Protein AF-A0A2K1JUW8-F1 (afdb_monomer_lite)

pLDDT: mean 78.25, std 14.69, range [39.12, 96.31]

Radius of gyration: 23.13 Å; chains: 1; bounding box: 46×41×60 Å

InterPro domains:
  IPR007081 RNA polymerase Rpb1, domain 5 [PF04998] (87-130)
  IPR045867 DNA-directed RNA polymerase, subunit beta-prime [PTHR19376] (74-129)

Foldseek 3Di:
DPPVVVVVVVVVVLVVCCVPPNDPVSVVVVVVVVVVVVVVCVVPPDDDACVVVQPPDDQFAFPDPPDDTRPPDCLSRQHWPDDVVRPGDPSNVVSVVVVVVVVVVCCVVVVVVVVVVVVVVCVVCVPDDD

Sequence (130 aa):
MTKLLTFCTIKNIIKSIFISKGRQDTLMFLGSLQRIVDCWLLGEGLSIGYDDCINKILPGDRALAWCSPYDSSLQGQGFINSSYFQGLNPIEYFFYCQGDREGLVNIGVNTSDAGYIQRCISKSMQDVTI

Organism: Physcomitrium patens (NCBI:txid3218)

Structure (mmCIF, N/CA/C/O backbone):
data_AF-A0A2K1JUW8-F1
#
_entry.id   AF-A0A2K1JUW8-F1
#
loop_
_atom_site.group_PDB
_atom_site.id
_atom_site.type_symbol
_atom_site.label_atom_id
_atom_site.label_alt_id
_atom_site.label_comp_id
_atom_site.label_asym_id
_atom_site.label_entity_id
_atom_site.label_seq_id
_atom_site.pdbx_PDB_ins_code
_atom_site.Cartn_x
_atom_site.Cartn_y
_atom_site.Cartn_z
_atom_site.occupancy
_atom_site.B_iso_or_equiv
_atom_site.auth_seq_id
_atom_site.auth_comp_id
_atom_site.auth_asym_id
_atom_site.auth_atom_id
_atom_site.pdbx_PDB_model_num
ATOM 1 N N . MET A 1 1 ? 13.820 -7.408 8.111 1.00 39.12 1 MET A N 1
ATOM 2 C CA . MET A 1 1 ? 13.463 -7.542 9.547 1.00 39.12 1 MET A CA 1
ATOM 3 C C . MET A 1 1 ? 13.389 -6.218 10.318 1.00 39.12 1 MET A C 1
ATOM 5 O O . MET A 1 1 ? 12.709 -6.174 11.332 1.00 39.12 1 MET A O 1
ATOM 9 N N . THR A 1 2 ? 14.019 -5.129 9.868 1.00 43.53 2 THR A N 1
ATOM 10 C CA . THR A 1 2 ? 14.095 -3.858 10.620 1.00 43.53 2 THR A CA 1
ATOM 11 C C . THR A 1 2 ? 12.814 -3.009 10.585 1.00 43.53 2 THR A C 1
ATOM 13 O O . THR A 1 2 ? 12.451 -2.439 11.606 1.00 43.53 2 THR A O 1
ATOM 16 N N . LYS A 1 3 ? 12.069 -2.980 9.467 1.00 43.34 3 LYS A N 1
ATOM 17 C CA . LYS A 1 3 ? 10.872 -2.119 9.295 1.00 43.34 3 LYS A CA 1
ATOM 18 C C . LYS A 1 3 ? 9.670 -2.463 10.204 1.00 43.34 3 LYS A C 1
ATOM 20 O O . LYS A 1 3 ? 8.930 -1.575 10.609 1.00 43.34 3 LYS A O 1
ATOM 25 N N . LEU A 1 4 ? 9.460 -3.738 10.546 1.00 41.31 4 LEU A N 1
ATOM 26 C CA . LEU A 1 4 ? 8.351 -4.170 11.422 1.00 41.31 4 LEU A CA 1
ATOM 27 C C . LEU A 1 4 ? 8.647 -3.904 12.907 1.00 41.31 4 LEU A C 1
ATOM 29 O O . LEU A 1 4 ? 7.768 -3.479 13.657 1.00 41.31 4 LEU A O 1
ATOM 33 N N . LEU A 1 5 ? 9.905 -4.097 13.313 1.00 46.34 5 LEU A N 1
ATOM 34 C CA . LEU A 1 5 ? 10.388 -3.789 14.660 1.00 46.34 5 LEU A CA 1
ATOM 35 C C . LEU A 1 5 ? 10.354 -2.282 14.941 1.00 46.34 5 LEU A C 1
ATOM 37 O O . LEU A 1 5 ? 9.926 -1.881 16.024 1.00 46.34 5 LEU A O 1
ATOM 41 N N . THR A 1 6 ? 10.712 -1.434 13.970 1.00 60.81 6 THR A N 1
ATOM 42 C CA . THR A 1 6 ? 10.613 0.026 14.128 1.00 60.81 6 THR A CA 1
ATOM 43 C C . THR A 1 6 ? 9.165 0.490 14.262 1.00 60.81 6 THR A C 1
ATOM 45 O O . THR A 1 6 ? 8.873 1.288 15.150 1.00 60.81 6 THR A O 1
ATOM 48 N N . PHE A 1 7 ? 8.231 -0.050 13.473 1.00 61.72 7 PHE A N 1
ATOM 49 C CA . PHE A 1 7 ? 6.829 0.377 13.525 1.00 61.72 7 PHE A CA 1
ATOM 50 C C . PHE A 1 7 ? 6.138 0.020 14.854 1.00 61.72 7 PHE A C 1
ATOM 52 O O . PHE A 1 7 ? 5.481 0.870 15.460 1.00 61.72 7 PHE A O 1
ATOM 59 N N . CYS A 1 8 ? 6.336 -1.202 15.367 1.00 68.75 8 CYS A N 1
ATOM 60 C CA . CYS A 1 8 ? 5.834 -1.586 16.695 1.00 68.75 8 CYS A CA 1
ATOM 61 C C . CYS A 1 8 ? 6.450 -0.735 17.815 1.00 68.75 8 CYS A C 1
ATOM 63 O O . CYS A 1 8 ? 5.752 -0.337 18.748 1.00 68.75 8 CYS A O 1
ATOM 65 N N . THR A 1 9 ? 7.738 -0.407 17.701 1.00 75.62 9 THR A N 1
ATOM 66 C CA . THR A 1 9 ? 8.441 0.419 18.691 1.00 75.62 9 THR A CA 1
ATOM 67 C C . THR A 1 9 ? 7.915 1.855 18.699 1.00 75.62 9 THR A C 1
ATOM 69 O O . THR A 1 9 ? 7.587 2.378 19.762 1.00 75.62 9 THR A O 1
ATOM 72 N N . ILE A 1 10 ? 7.728 2.470 17.527 1.00 77.44 10 ILE A N 1
ATOM 73 C CA . ILE A 1 10 ? 7.158 3.821 17.394 1.00 77.44 10 ILE A CA 1
ATOM 74 C C . ILE A 1 10 ? 5.728 3.862 17.948 1.00 77.44 10 ILE A C 1
ATOM 76 O O . ILE A 1 10 ? 5.385 4.763 18.713 1.00 77.44 10 ILE A O 1
ATOM 80 N N . LYS A 1 11 ? 4.907 2.849 17.642 1.00 81.19 11 LYS A N 1
ATOM 81 C CA . LYS A 1 11 ? 3.543 2.733 18.179 1.00 81.19 11 LYS A CA 1
ATOM 82 C C . LYS A 1 11 ? 3.528 2.668 19.711 1.00 81.19 11 LYS A C 1
ATOM 84 O O . LYS A 1 11 ? 2.696 3.321 20.341 1.00 81.19 11 LYS A O 1
ATOM 89 N N . ASN A 1 12 ? 4.455 1.923 20.313 1.00 84.44 12 ASN A N 1
ATOM 90 C CA . ASN A 1 12 ? 4.582 1.833 21.769 1.00 84.44 12 ASN A CA 1
ATOM 91 C C . ASN A 1 12 ? 5.035 3.159 22.398 1.00 84.44 12 ASN A C 1
ATOM 93 O O . ASN A 1 12 ? 4.504 3.549 23.438 1.00 84.44 12 ASN A O 1
ATOM 97 N N . ILE A 1 13 ? 5.952 3.881 21.750 1.00 85.31 13 ILE A N 1
ATOM 98 C CA . ILE A 1 13 ? 6.412 5.204 22.198 1.00 85.31 13 ILE A CA 1
ATOM 99 C C . ILE A 1 13 ? 5.257 6.210 22.180 1.00 85.31 13 ILE A C 1
ATOM 101 O O . ILE A 1 13 ? 4.996 6.860 23.191 1.00 85.31 13 ILE A O 1
ATOM 105 N N . ILE A 1 14 ? 4.515 6.290 21.072 1.00 85.44 14 ILE A N 1
ATOM 106 C CA . ILE A 1 14 ? 3.358 7.190 20.949 1.00 85.44 14 ILE A CA 1
ATOM 107 C C . ILE A 1 14 ? 2.310 6.858 22.016 1.00 85.44 14 ILE A C 1
ATOM 109 O O . ILE A 1 14 ? 1.794 7.760 22.673 1.00 85.44 14 ILE A O 1
ATOM 113 N N . LYS A 1 15 ? 2.033 5.567 22.242 1.00 85.12 15 LYS A N 1
ATOM 114 C CA . LYS A 1 15 ? 1.090 5.121 23.276 1.00 85.12 15 LYS A CA 1
ATOM 115 C C . LYS A 1 15 ? 1.539 5.536 24.682 1.00 85.12 15 LYS A C 1
ATOM 117 O O . LYS A 1 15 ? 0.716 6.001 25.464 1.00 85.12 15 LYS A O 1
ATOM 122 N N . SER A 1 16 ? 2.828 5.402 24.992 1.00 88.12 16 SER A N 1
ATOM 123 C CA . SER A 1 16 ? 3.397 5.810 26.283 1.00 88.12 16 SER A CA 1
ATOM 124 C C . SER A 1 16 ? 3.288 7.323 26.513 1.00 88.12 16 SER A C 1
ATOM 126 O O . SER A 1 16 ? 2.858 7.770 27.579 1.00 88.12 16 SER A O 1
ATOM 128 N N . ILE A 1 17 ? 3.594 8.127 25.490 1.00 85.75 17 ILE A N 1
ATOM 129 C CA . ILE A 1 17 ? 3.490 9.593 25.555 1.00 85.75 17 ILE A CA 1
ATOM 130 C C . ILE A 1 17 ? 2.026 10.024 25.709 1.00 85.75 17 ILE A C 1
ATOM 132 O O . ILE A 1 17 ? 1.722 10.879 26.539 1.00 85.75 17 ILE A O 1
ATOM 136 N N . PHE A 1 18 ? 1.108 9.381 24.986 1.00 89.56 18 PHE A N 1
ATOM 137 C CA . PHE A 1 18 ? -0.319 9.682 25.075 1.00 89.56 18 PHE A CA 1
ATOM 138 C C . PHE A 1 18 ? -0.898 9.390 26.463 1.00 89.56 18 PHE A C 1
ATOM 140 O O . PHE A 1 18 ? -1.670 10.195 26.981 1.00 89.56 18 PHE A O 1
ATOM 147 N N . ILE A 1 19 ? -0.499 8.275 27.085 1.00 91.00 19 ILE A N 1
ATOM 148 C CA . ILE A 1 19 ? -0.952 7.897 28.434 1.00 91.00 19 ILE A CA 1
ATOM 149 C C . ILE A 1 19 ? -0.352 8.817 29.509 1.00 91.00 19 ILE A C 1
ATOM 151 O O . ILE A 1 19 ? -1.032 9.138 30.477 1.00 91.00 19 ILE A O 1
ATOM 155 N N . SER A 1 20 ? 0.905 9.244 29.355 1.00 91.69 20 SER A N 1
ATOM 156 C CA . SER A 1 20 ? 1.620 10.018 30.383 1.00 91.69 20 SER A CA 1
ATOM 157 C C . SER A 1 20 ? 1.402 11.532 30.314 1.00 91.69 20 SER A C 1
ATOM 159 O O . SER A 1 20 ? 1.333 12.176 31.358 1.00 91.69 20 SER A O 1
ATOM 161 N N . LYS A 1 21 ? 1.313 12.112 29.111 1.00 87.94 21 LYS A N 1
ATOM 162 C CA . LYS A 1 21 ? 1.263 13.572 28.890 1.00 87.94 21 LYS A CA 1
ATOM 163 C C . LYS A 1 21 ? -0.020 14.064 28.220 1.00 87.94 21 LYS A C 1
ATOM 165 O O . LYS A 1 21 ? -0.280 15.262 28.165 1.00 87.94 21 LYS A O 1
ATOM 170 N N . GLY A 1 22 ? -0.847 13.152 27.717 1.00 88.94 22 GLY A N 1
ATOM 171 C CA . GLY A 1 22 ? -2.104 13.488 27.064 1.00 88.94 22 GLY A CA 1
ATOM 172 C C . GLY A 1 22 ? -1.961 13.906 25.597 1.00 88.94 22 GLY A C 1
ATOM 173 O O . GLY A 1 22 ? -0.916 13.785 24.948 1.00 88.94 22 GLY A O 1
ATOM 174 N N . ARG A 1 23 ? -3.086 14.355 25.031 1.00 86.19 23 ARG A N 1
ATOM 175 C CA . ARG A 1 23 ? -3.270 14.494 23.579 1.00 86.19 23 ARG A CA 1
ATOM 176 C C . ARG A 1 23 ? -2.437 15.615 22.954 1.00 86.19 23 ARG A C 1
ATOM 178 O O . ARG A 1 23 ? -1.874 15.403 21.883 1.00 86.19 23 ARG A O 1
ATOM 185 N N . GLN A 1 24 ? -2.376 16.794 23.578 1.00 88.50 24 GLN A N 1
ATOM 186 C CA . GLN A 1 24 ? -1.692 17.961 23.000 1.00 88.50 24 GLN A CA 1
ATOM 187 C C . GLN A 1 24 ? -0.188 17.727 22.824 1.00 88.50 24 GLN A C 1
ATOM 189 O O . GLN A 1 24 ? 0.341 17.961 21.738 1.00 88.50 24 GLN A O 1
ATOM 194 N N . ASP A 1 25 ? 0.476 17.186 23.840 1.00 86.00 25 ASP A N 1
ATOM 195 C CA . ASP A 1 25 ? 1.917 16.927 23.790 1.00 86.00 25 ASP A CA 1
ATOM 196 C C . ASP A 1 25 ? 2.265 15.832 22.779 1.00 86.00 25 ASP A C 1
ATOM 198 O O . ASP A 1 25 ? 3.265 15.926 22.067 1.00 86.00 25 ASP A O 1
ATOM 202 N N . THR A 1 26 ? 1.396 14.825 22.644 1.00 86.81 26 THR A N 1
ATOM 203 C CA . THR A 1 26 ? 1.547 13.775 21.626 1.00 86.81 26 THR A CA 1
ATOM 204 C C . THR A 1 26 ? 1.453 14.351 20.210 1.00 86.81 26 THR A C 1
ATOM 206 O O . THR A 1 26 ? 2.224 13.963 19.335 1.00 86.81 26 THR A O 1
ATOM 209 N N . LEU A 1 27 ? 0.547 15.308 19.974 1.00 87.38 27 LEU A N 1
ATOM 210 C CA . LEU A 1 27 ? 0.417 15.982 18.677 1.00 87.38 27 LEU A CA 1
ATOM 211 C C . LEU A 1 27 ? 1.641 16.843 18.351 1.00 87.38 27 LEU A C 1
ATOM 213 O O . LEU A 1 27 ? 2.137 16.787 17.226 1.00 87.38 27 LEU A O 1
ATOM 217 N N . MET A 1 28 ? 2.160 17.594 19.326 1.00 89.25 28 MET A N 1
ATOM 218 C CA . MET A 1 28 ? 3.383 18.383 19.131 1.00 89.25 28 MET A CA 1
ATOM 219 C C . MET A 1 28 ? 4.601 17.495 18.848 1.00 89.25 28 MET A C 1
ATOM 221 O O . MET A 1 28 ? 5.430 17.827 17.996 1.00 89.25 28 MET A O 1
ATOM 225 N N . PHE A 1 29 ? 4.687 16.344 19.516 1.00 88.94 29 PHE A N 1
ATOM 226 C CA . PHE A 1 29 ? 5.725 15.345 19.280 1.00 88.94 29 PHE A CA 1
ATOM 227 C C . PHE A 1 29 ? 5.655 14.756 17.864 1.00 88.94 29 PHE A C 1
ATOM 229 O O . PHE A 1 29 ? 6.668 14.728 17.166 1.00 88.94 29 PHE A O 1
ATOM 236 N N . LEU A 1 30 ? 4.465 14.350 17.409 1.00 88.94 30 LEU A N 1
ATOM 237 C CA . LEU A 1 30 ? 4.264 13.822 16.055 1.00 88.94 30 LEU A CA 1
ATOM 238 C C . LEU A 1 30 ? 4.583 14.864 14.979 1.00 88.94 30 LEU A C 1
ATOM 240 O O . LEU A 1 30 ? 5.293 14.551 14.026 1.00 88.94 30 LEU A O 1
ATOM 244 N N . GLY A 1 31 ? 4.128 16.108 15.157 1.00 88.38 31 GLY A N 1
ATOM 245 C CA . GLY A 1 31 ? 4.425 17.192 14.219 1.00 88.38 31 GLY A CA 1
ATOM 246 C C . GLY A 1 31 ? 5.921 17.511 14.139 1.00 88.38 31 GLY A C 1
ATOM 247 O O . GLY A 1 31 ? 6.449 17.739 13.053 1.00 88.38 31 GLY A O 1
ATOM 248 N N . SER A 1 32 ? 6.627 17.475 15.272 1.00 90.25 32 SER A N 1
ATOM 249 C CA . SER A 1 32 ? 8.081 17.686 15.308 1.00 90.25 32 SER A CA 1
ATOM 250 C C . SER A 1 32 ? 8.840 16.543 14.634 1.00 90.25 32 SER A C 1
ATOM 252 O O . SER A 1 32 ? 9.749 16.793 13.846 1.00 90.25 32 SER A O 1
ATOM 254 N N . LEU A 1 33 ? 8.443 15.293 14.895 1.00 87.12 33 LEU A N 1
ATOM 255 C CA . LEU A 1 33 ? 9.031 14.117 14.251 1.00 87.12 33 LEU A CA 1
ATOM 256 C C . LEU A 1 33 ? 8.838 14.133 12.739 1.00 87.12 33 LEU A C 1
ATOM 258 O O . LEU A 1 33 ? 9.795 13.888 12.011 1.00 87.12 33 LEU A O 1
ATOM 262 N N . GLN A 1 34 ? 7.628 14.442 12.274 1.00 86.75 34 GLN A N 1
ATOM 263 C CA . GLN A 1 34 ? 7.326 14.475 10.849 1.00 86.75 34 GLN A CA 1
ATOM 264 C C . GLN A 1 34 ? 8.205 15.499 10.128 1.00 86.75 34 GLN A C 1
ATOM 266 O O . GLN A 1 34 ? 8.865 15.155 9.157 1.00 86.75 34 GLN A O 1
ATOM 271 N N . ARG A 1 35 ? 8.358 16.704 10.691 1.00 87.25 35 ARG A N 1
ATOM 272 C CA . ARG A 1 35 ? 9.250 17.730 10.125 1.00 87.25 35 ARG A CA 1
ATOM 273 C C . ARG A 1 35 ? 10.712 17.285 10.049 1.00 87.25 35 ARG A C 1
ATOM 275 O O . ARG A 1 35 ? 11.387 17.611 9.083 1.00 87.25 35 ARG A O 1
ATOM 282 N N . ILE A 1 36 ? 11.210 16.563 11.053 1.00 88.12 36 ILE A N 1
ATOM 283 C CA . ILE A 1 36 ? 12.595 16.065 11.059 1.00 88.12 36 ILE A CA 1
ATOM 284 C C . ILE A 1 36 ? 12.784 14.991 9.986 1.00 88.12 36 ILE A C 1
ATOM 286 O O . ILE A 1 36 ? 13.763 15.035 9.243 1.00 88.12 36 ILE A O 1
ATOM 290 N N . VAL A 1 37 ? 11.847 14.045 9.897 1.00 83.25 37 VAL A N 1
ATOM 291 C CA . VAL A 1 37 ? 11.897 12.965 8.907 1.00 83.25 37 VAL A CA 1
ATOM 292 C C . VAL A 1 37 ? 11.773 13.525 7.496 1.00 83.25 37 VAL A C 1
ATOM 294 O O . VAL A 1 37 ? 12.570 13.150 6.646 1.00 83.25 37 VAL A O 1
ATOM 297 N N . ASP A 1 38 ? 10.853 14.459 7.258 1.00 81.62 38 ASP A N 1
ATOM 298 C CA . ASP A 1 38 ? 10.655 15.082 5.946 1.00 81.62 38 ASP A CA 1
ATOM 299 C C . ASP A 1 38 ? 11.916 15.838 5.497 1.00 81.62 38 ASP A C 1
ATOM 301 O O . ASP A 1 38 ? 12.363 15.684 4.360 1.00 81.62 38 ASP A O 1
ATOM 305 N N . CYS A 1 39 ? 12.552 16.592 6.403 1.00 81.44 39 CYS A N 1
ATOM 306 C CA . CYS A 1 39 ? 13.827 17.261 6.125 1.00 81.44 39 CYS A CA 1
ATOM 307 C C . CYS A 1 39 ? 14.960 16.276 5.808 1.00 81.44 39 CYS A C 1
ATOM 309 O O . CYS A 1 39 ? 15.793 16.556 4.950 1.00 81.44 39 CYS A O 1
ATOM 311 N N . TRP A 1 40 ? 15.012 15.137 6.496 1.00 82.25 40 TRP A N 1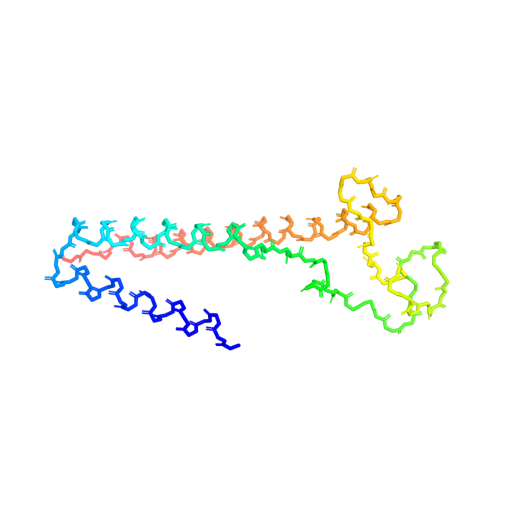
ATOM 312 C CA . TRP A 1 40 ? 16.032 14.118 6.254 1.00 82.25 40 TRP A CA 1
ATOM 313 C C . TRP A 1 40 ? 15.798 13.376 4.931 1.00 82.25 40 TRP A C 1
ATOM 315 O O . TRP A 1 40 ? 16.727 13.170 4.152 1.00 82.25 40 TRP A O 1
ATOM 325 N N . LEU A 1 41 ? 14.543 13.044 4.632 1.00 73.75 41 LEU A N 1
ATOM 326 C CA . LEU A 1 41 ? 14.155 12.310 3.430 1.00 73.75 41 LEU A CA 1
ATOM 327 C C . LEU A 1 41 ? 14.345 13.150 2.156 1.00 73.75 41 LEU A C 1
ATOM 329 O O . LEU A 1 41 ? 14.670 12.598 1.107 1.00 73.75 41 LEU A O 1
ATOM 333 N N . LEU A 1 42 ? 14.238 14.480 2.264 1.00 75.12 42 LEU A N 1
ATOM 334 C CA . LEU A 1 42 ? 14.630 15.428 1.214 1.00 75.12 42 LEU A CA 1
ATOM 335 C C . LEU A 1 42 ? 16.134 15.387 0.880 1.00 75.12 42 LEU A C 1
ATOM 337 O O . LEU A 1 42 ? 16.499 15.730 -0.241 1.00 75.12 42 LEU A O 1
ATOM 341 N N . GLY A 1 43 ? 16.993 14.998 1.829 1.00 75.44 43 GLY A N 1
ATOM 342 C CA . GLY A 1 43 ? 18.444 14.902 1.632 1.00 75.44 43 GLY A CA 1
ATOM 343 C C . GLY A 1 43 ? 18.911 13.548 1.095 1.00 75.44 43 GLY A C 1
ATOM 344 O O . GLY A 1 43 ? 19.790 13.506 0.240 1.00 75.44 43 GLY A O 1
ATOM 345 N N . GLU A 1 44 ? 18.322 12.451 1.575 1.00 79.44 44 GLU A N 1
ATOM 346 C CA . GLU A 1 44 ? 18.710 11.086 1.177 1.00 79.44 44 GLU A CA 1
ATOM 347 C C . GLU A 1 44 ? 18.045 10.633 -0.131 1.00 79.44 44 GLU A C 1
ATOM 349 O O . GLU A 1 44 ? 18.648 9.908 -0.921 1.00 79.44 44 GLU A O 1
ATOM 354 N N . GLY A 1 45 ? 16.806 11.071 -0.383 1.00 55.75 45 GLY A N 1
ATOM 355 C CA . GLY A 1 45 ? 15.989 10.566 -1.483 1.00 55.75 45 GLY A CA 1
ATOM 356 C C . GLY A 1 45 ? 15.533 9.115 -1.268 1.00 55.75 45 GLY A C 1
ATOM 357 O O . GLY A 1 45 ? 16.199 8.291 -0.648 1.00 55.75 45 GLY A O 1
ATOM 358 N N . LEU A 1 46 ? 14.350 8.780 -1.781 1.00 56.31 46 LEU A N 1
ATOM 359 C CA . LEU A 1 46 ? 13.836 7.412 -1.784 1.00 56.31 46 LEU A CA 1
ATOM 360 C C . LEU A 1 46 ? 13.260 7.119 -3.167 1.00 56.31 46 LEU A C 1
ATOM 362 O O . LEU A 1 46 ? 12.313 7.778 -3.593 1.00 56.31 46 LEU A O 1
ATOM 366 N N . SER A 1 47 ? 13.815 6.125 -3.854 1.00 51.34 47 SER A N 1
ATOM 367 C CA . SER A 1 47 ? 13.257 5.575 -5.088 1.00 51.34 47 SER A CA 1
ATOM 368 C C . SER A 1 47 ? 12.842 4.124 -4.858 1.00 51.34 47 SER A C 1
ATOM 370 O O . SER A 1 47 ? 13.516 3.371 -4.159 1.00 51.34 47 SER A O 1
ATOM 372 N N . ILE A 1 48 ? 11.692 3.748 -5.416 1.00 57.25 48 ILE A N 1
ATOM 373 C CA . ILE A 1 48 ? 11.199 2.369 -5.443 1.00 57.25 48 ILE A CA 1
ATOM 374 C C . ILE A 1 48 ? 11.211 1.953 -6.913 1.00 57.25 48 ILE A C 1
ATOM 376 O O . ILE A 1 48 ? 10.647 2.659 -7.752 1.00 57.25 48 ILE A O 1
ATOM 380 N N . GLY A 1 49 ? 11.907 0.861 -7.222 1.00 49.69 49 GLY A N 1
ATOM 381 C CA . GLY A 1 49 ? 12.033 0.316 -8.574 1.00 49.69 49 GLY A CA 1
ATOM 382 C C . GLY A 1 49 ? 11.189 -0.944 -8.763 1.00 49.69 49 GLY A C 1
ATOM 383 O O . GLY A 1 49 ? 10.854 -1.626 -7.799 1.00 49.69 49 GLY A O 1
ATOM 384 N N . TYR A 1 50 ? 10.877 -1.279 -10.018 1.00 49.78 50 TYR A N 1
ATOM 385 C CA . TYR A 1 50 ? 10.174 -2.518 -10.390 1.00 49.78 50 TYR A CA 1
ATOM 386 C C . TYR A 1 50 ? 10.937 -3.797 -9.975 1.00 49.78 50 TYR A C 1
ATOM 388 O O . TYR A 1 50 ? 10.330 -4.855 -9.836 1.00 49.78 50 TYR A O 1
ATOM 396 N N . ASP A 1 51 ? 12.241 -3.689 -9.687 1.00 49.28 51 ASP A N 1
ATOM 397 C CA . ASP A 1 51 ? 13.072 -4.774 -9.140 1.00 49.28 51 ASP A CA 1
ATOM 398 C C . ASP A 1 51 ? 12.588 -5.313 -7.780 1.00 49.28 51 ASP A C 1
ATOM 400 O O . ASP A 1 51 ? 12.934 -6.435 -7.411 1.00 49.28 51 ASP A O 1
ATOM 404 N N . ASP A 1 52 ? 11.730 -4.579 -7.061 1.00 44.72 52 ASP A N 1
ATOM 405 C CA . ASP A 1 52 ? 11.092 -5.062 -5.828 1.00 44.72 52 ASP A CA 1
ATOM 406 C C . ASP A 1 52 ? 9.852 -5.952 -6.089 1.00 44.72 52 ASP A C 1
ATOM 408 O O . ASP A 1 52 ? 9.303 -6.539 -5.152 1.00 44.72 52 ASP A O 1
ATOM 412 N N . CYS A 1 53 ? 9.415 -6.086 -7.349 1.00 45.97 53 CYS A N 1
ATOM 413 C CA . CYS A 1 53 ? 8.164 -6.741 -7.754 1.00 45.97 53 CYS A CA 1
ATOM 414 C C . CYS A 1 53 ? 8.353 -7.861 -8.796 1.00 45.97 53 CYS A C 1
ATOM 416 O O . CYS A 1 53 ? 7.402 -8.186 -9.507 1.00 45.97 53 CYS A O 1
ATOM 418 N N . ILE A 1 54 ? 9.546 -8.458 -8.924 1.00 47.84 54 ILE A N 1
ATOM 419 C CA . ILE A 1 54 ? 9.798 -9.474 -9.963 1.00 47.84 54 ILE A CA 1
ATOM 420 C C . ILE A 1 54 ? 8.867 -10.688 -9.788 1.00 47.84 54 ILE A C 1
ATOM 422 O O . ILE A 1 54 ? 9.107 -11.580 -8.968 1.00 47.84 54 ILE A O 1
ATOM 426 N N . ASN A 1 55 ? 7.848 -10.767 -10.646 1.00 51.84 55 ASN A N 1
ATOM 427 C CA . ASN A 1 55 ? 7.164 -12.008 -10.982 1.00 51.84 55 ASN A CA 1
ATOM 428 C C . ASN A 1 55 ? 8.119 -12.835 -11.853 1.00 51.84 55 ASN A C 1
ATOM 430 O O . ASN A 1 55 ? 8.339 -12.532 -13.024 1.00 51.84 55 ASN A O 1
ATOM 434 N N . LYS A 1 56 ? 8.726 -13.881 -11.277 1.00 51.38 56 LYS A N 1
ATOM 435 C CA . LYS A 1 56 ? 9.550 -14.832 -12.036 1.00 51.38 56 LYS A CA 1
ATOM 436 C C . LYS A 1 56 ? 8.679 -15.504 -13.100 1.00 51.38 56 LYS A C 1
ATOM 438 O O . LYS A 1 56 ? 7.835 -16.333 -12.767 1.00 51.38 56 LYS A O 1
ATOM 443 N N . ILE A 1 57 ? 8.901 -15.164 -14.367 1.00 57.88 57 ILE A N 1
ATOM 444 C CA . ILE A 1 57 ? 8.3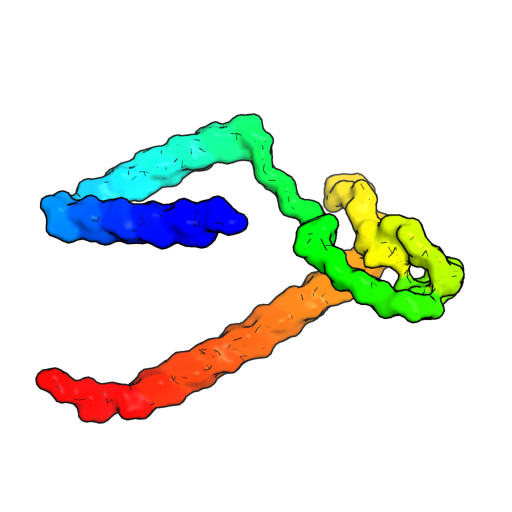54 -15.908 -15.506 1.00 57.88 57 ILE A CA 1
ATOM 445 C C . ILE A 1 57 ? 8.806 -17.374 -15.387 1.00 57.88 57 ILE A C 1
ATOM 447 O O . ILE A 1 57 ? 9.960 -17.655 -15.053 1.00 57.88 57 ILE A O 1
ATOM 451 N N . LEU A 1 58 ? 7.870 -18.307 -15.587 1.00 48.59 58 LEU A N 1
ATOM 452 C CA . LEU A 1 58 ? 8.103 -19.749 -15.466 1.00 48.59 58 LEU A CA 1
ATOM 453 C C . LEU A 1 58 ? 9.218 -20.214 -16.425 1.00 48.59 58 LEU A C 1
ATOM 455 O O . LEU A 1 58 ? 9.313 -19.712 -17.547 1.00 48.59 58 LEU A O 1
ATOM 459 N N . PRO A 1 59 ? 10.060 -21.183 -16.021 1.00 48.50 59 PRO A N 1
ATOM 460 C CA . PRO A 1 59 ? 11.189 -21.626 -16.829 1.00 48.50 59 PRO A CA 1
ATOM 461 C C . PRO A 1 59 ? 10.692 -22.387 -18.065 1.00 48.50 59 PRO A C 1
ATOM 463 O O . PRO A 1 59 ? 10.236 -23.522 -17.953 1.00 48.50 59 PRO A O 1
ATOM 466 N N . GLY A 1 60 ? 10.799 -21.766 -19.241 1.00 55.81 60 GLY A N 1
ATOM 467 C CA . GLY A 1 60 ? 10.586 -22.424 -20.535 1.00 55.81 60 GLY A CA 1
ATOM 468 C C . GLY A 1 60 ? 9.771 -21.631 -21.554 1.00 55.81 60 GLY A C 1
ATOM 469 O O . GLY A 1 60 ? 9.889 -21.903 -22.746 1.00 55.81 60 GLY A O 1
ATOM 470 N N . ASP A 1 61 ? 9.017 -20.624 -21.111 1.00 67.06 61 ASP A N 1
ATOM 471 C CA . ASP A 1 61 ? 8.175 -19.806 -21.987 1.00 67.06 61 ASP A CA 1
ATOM 472 C C . ASP A 1 61 ? 8.724 -18.387 -22.174 1.00 67.06 61 ASP A C 1
ATOM 474 O O . ASP A 1 61 ? 9.359 -17.802 -21.296 1.00 67.06 61 ASP A O 1
ATOM 478 N N . ARG A 1 62 ? 8.486 -17.829 -23.364 1.00 69.31 62 ARG A N 1
ATOM 479 C CA . ARG A 1 62 ? 8.804 -16.432 -23.700 1.00 69.31 62 ARG A CA 1
ATOM 480 C C . ARG A 1 62 ? 7.764 -15.488 -23.091 1.00 69.31 62 ARG A C 1
ATOM 482 O O . ARG A 1 62 ? 6.573 -15.782 -23.143 1.00 69.31 62 ARG A O 1
ATOM 489 N N . ALA A 1 63 ? 8.191 -14.325 -22.595 1.00 72.12 63 ALA A N 1
ATOM 490 C CA . ALA A 1 63 ? 7.282 -13.332 -22.011 1.00 72.12 63 ALA A CA 1
ATOM 491 C C . ALA A 1 63 ? 6.354 -12.671 -23.046 1.00 72.12 63 ALA A C 1
ATOM 493 O O . ALA A 1 63 ? 5.188 -12.404 -22.771 1.00 72.12 63 ALA A O 1
ATOM 494 N N . LEU A 1 64 ? 6.862 -12.435 -24.259 1.00 74.88 64 LEU A N 1
ATOM 495 C CA . LEU A 1 64 ? 6.108 -11.892 -25.389 1.00 74.88 64 LEU A CA 1
ATOM 496 C C . LEU A 1 64 ? 6.440 -12.658 -26.665 1.00 74.88 64 LEU A C 1
ATOM 498 O O . LEU A 1 64 ? 7.519 -13.230 -26.794 1.00 74.88 64 LEU A O 1
ATOM 502 N N . ALA A 1 65 ? 5.543 -12.607 -27.654 1.00 80.56 65 ALA A N 1
ATOM 503 C CA . ALA A 1 65 ? 5.782 -13.207 -28.970 1.00 80.56 65 ALA A CA 1
ATOM 504 C C . ALA A 1 65 ? 7.024 -12.635 -29.681 1.00 80.56 65 ALA A C 1
ATOM 506 O O . ALA A 1 65 ? 7.624 -13.317 -30.508 1.00 80.56 65 ALA A O 1
ATOM 507 N N . TRP A 1 66 ? 7.396 -11.401 -29.331 1.00 77.69 66 TRP A N 1
ATOM 508 C CA . TRP A 1 66 ? 8.603 -10.718 -29.789 1.00 77.69 66 TRP A CA 1
ATOM 509 C C . TRP A 1 66 ? 9.893 -11.248 -29.141 1.00 77.69 66 TRP A C 1
ATOM 511 O O . TRP A 1 66 ? 10.951 -11.195 -29.759 1.00 77.69 66 TRP A O 1
ATOM 521 N N . CYS A 1 67 ? 9.822 -11.762 -27.911 1.00 77.12 67 CYS A N 1
ATOM 522 C CA . CYS A 1 67 ? 10.992 -12.252 -27.190 1.00 77.12 67 CYS A CA 1
ATOM 523 C C . CYS A 1 67 ? 11.412 -13.634 -27.698 1.00 77.12 67 CYS A C 1
ATOM 525 O O . CYS A 1 67 ? 10.574 -14.487 -28.019 1.00 77.12 67 CYS A O 1
ATOM 527 N N . SER A 1 68 ? 12.724 -13.868 -27.715 1.00 79.00 68 SER A N 1
ATOM 528 C CA . SER A 1 68 ? 13.276 -15.187 -28.004 1.00 79.00 68 SER A CA 1
ATOM 529 C C . SER A 1 68 ? 12.861 -16.188 -26.917 1.00 79.00 68 SER A C 1
ATOM 531 O O . SER A 1 68 ? 12.800 -15.832 -25.736 1.00 79.00 68 SER A O 1
ATOM 533 N N . PRO A 1 69 ? 12.564 -17.446 -27.283 1.00 78.06 69 PRO A N 1
ATOM 534 C CA . PRO A 1 69 ? 12.342 -18.491 -26.291 1.00 78.06 69 PRO A CA 1
ATOM 535 C C . PRO A 1 69 ? 13.603 -18.662 -25.432 1.00 78.06 69 PRO A C 1
ATOM 537 O O . PRO A 1 69 ? 14.716 -18.612 -25.955 1.00 78.06 69 PRO A O 1
ATOM 540 N N . TYR A 1 70 ? 13.416 -18.871 -24.125 1.00 74.88 70 TYR A N 1
ATOM 541 C CA . TYR A 1 70 ? 14.488 -19.003 -23.123 1.00 74.88 70 TYR A CA 1
ATOM 542 C C . TYR A 1 70 ? 15.370 -17.760 -22.922 1.00 74.88 70 TYR A C 1
ATOM 544 O O . TYR A 1 70 ? 16.463 -17.872 -22.366 1.00 74.88 70 TYR A O 1
ATOM 552 N N . ASP A 1 71 ? 14.918 -16.577 -23.340 1.00 71.56 71 ASP A N 1
ATOM 553 C CA . ASP A 1 71 ? 15.656 -15.345 -23.075 1.00 71.56 71 ASP A CA 1
ATOM 554 C C . ASP A 1 71 ? 15.594 -14.984 -21.581 1.00 71.56 71 ASP A C 1
ATOM 556 O O . ASP A 1 71 ? 14.558 -14.582 -21.051 1.00 71.56 71 ASP A O 1
ATOM 560 N N . SER A 1 72 ? 16.723 -15.160 -20.892 1.00 73.62 72 SER A N 1
ATOM 561 C CA . SER A 1 72 ? 16.893 -14.809 -19.481 1.00 73.62 72 SER A CA 1
ATOM 562 C C . SER A 1 72 ? 17.386 -13.375 -19.275 1.00 73.62 72 SER A C 1
ATOM 564 O O . SER A 1 72 ? 17.818 -13.035 -18.172 1.00 73.62 72 SER A O 1
ATOM 566 N N . SER A 1 73 ? 17.397 -12.545 -20.320 1.00 76.50 73 SER A N 1
ATOM 567 C CA . SER A 1 73 ? 17.728 -11.132 -20.184 1.00 76.50 73 SER A CA 1
ATOM 568 C C . SER A 1 73 ? 16.699 -10.405 -19.314 1.00 76.50 73 SER A C 1
ATOM 570 O O . SER A 1 73 ? 15.513 -10.731 -19.305 1.00 76.50 73 SER A O 1
ATOM 572 N N . LEU A 1 74 ? 17.154 -9.374 -18.597 1.00 73.69 74 LEU A N 1
ATOM 573 C CA . LEU A 1 74 ? 16.292 -8.520 -17.772 1.00 73.69 74 LEU A CA 1
ATOM 574 C C . LEU A 1 74 ? 15.129 -7.936 -18.597 1.00 73.69 74 LEU A C 1
ATOM 576 O O . LEU A 1 74 ? 13.988 -7.933 -18.147 1.00 73.69 74 LEU A O 1
ATOM 580 N N . GLN A 1 75 ? 15.392 -7.524 -19.841 1.00 73.88 75 GLN A N 1
ATOM 581 C CA . GLN A 1 75 ? 14.370 -7.004 -20.760 1.00 73.88 75 GLN A CA 1
ATOM 582 C C . GLN A 1 75 ? 13.345 -8.072 -21.168 1.00 73.88 75 GLN A C 1
ATOM 584 O O . GLN A 1 75 ? 12.148 -7.791 -21.204 1.00 73.88 75 GLN A O 1
ATOM 589 N N . GLY A 1 76 ? 13.794 -9.304 -21.430 1.00 70.94 76 GLY A N 1
ATOM 590 C CA . GLY A 1 76 ? 12.918 -10.445 -21.703 1.00 70.94 76 GLY A CA 1
ATOM 591 C C . GLY A 1 76 ? 12.075 -10.869 -20.498 1.00 70.94 76 GLY A C 1
ATOM 592 O O . GLY A 1 76 ? 11.057 -11.532 -20.677 1.00 70.94 76 GLY A O 1
ATOM 593 N N . GLN A 1 77 ? 12.463 -10.448 -19.291 1.00 73.00 77 GLN A N 1
ATOM 594 C CA . GLN A 1 77 ? 11.754 -10.718 -18.040 1.00 73.00 77 GLN A CA 1
ATOM 595 C C . GLN A 1 77 ? 10.848 -9.571 -17.564 1.00 73.00 77 GLN A C 1
ATOM 597 O O . GLN A 1 77 ? 10.241 -9.678 -16.501 1.00 73.00 77 GLN A O 1
ATOM 602 N N . GLY A 1 78 ? 10.724 -8.494 -18.346 1.00 74.06 78 GLY A N 1
ATOM 603 C CA . GLY A 1 78 ? 9.850 -7.363 -18.021 1.00 74.06 78 GLY A CA 1
ATOM 604 C C . GLY A 1 78 ? 10.516 -6.233 -17.234 1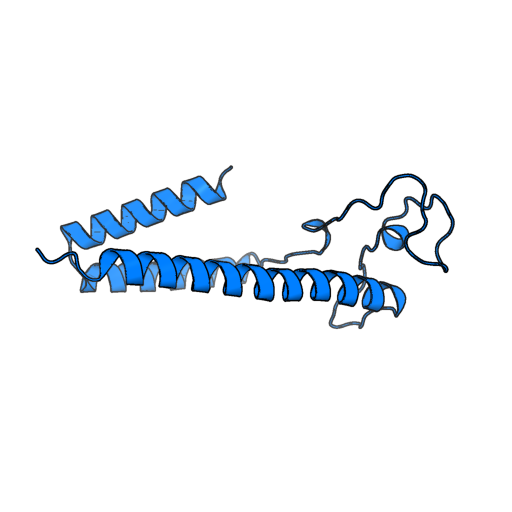.00 74.06 78 GLY A C 1
ATOM 605 O O . GLY A 1 78 ? 9.815 -5.390 -16.680 1.00 74.06 78 GLY A O 1
ATOM 606 N N . PHE A 1 79 ? 11.851 -6.177 -17.194 1.00 80.12 79 PHE A N 1
ATOM 607 C CA . PHE A 1 79 ? 12.570 -5.044 -16.612 1.00 80.12 79 PHE A CA 1
ATOM 608 C C . PHE A 1 79 ? 12.362 -3.767 -17.433 1.00 80.12 79 PHE A C 1
ATOM 610 O O . PHE A 1 79 ? 12.543 -3.756 -18.653 1.00 80.12 79 PHE A O 1
ATOM 617 N N . ILE A 1 80 ? 12.037 -2.679 -16.736 1.00 79.44 80 ILE A N 1
ATOM 618 C CA . ILE A 1 80 ? 11.860 -1.345 -17.306 1.00 79.44 80 ILE A CA 1
ATOM 619 C C . ILE A 1 80 ? 13.118 -0.533 -16.997 1.00 79.44 80 ILE A C 1
ATOM 621 O O . ILE A 1 80 ? 13.352 -0.163 -15.848 1.00 79.44 80 ILE A O 1
ATOM 625 N N . ASN A 1 81 ? 13.922 -0.252 -18.022 1.00 81.44 81 ASN A N 1
ATOM 626 C CA . ASN A 1 81 ? 15.149 0.535 -17.884 1.00 81.44 81 ASN A CA 1
ATOM 627 C C . ASN A 1 81 ? 14.885 2.042 -18.051 1.00 81.44 81 ASN A C 1
ATOM 629 O O . ASN A 1 81 ? 15.617 2.874 -17.514 1.00 81.44 81 ASN A O 1
ATOM 633 N N . SER A 1 82 ? 13.849 2.405 -18.813 1.00 80.00 82 SER A N 1
ATOM 634 C CA . SER A 1 82 ? 13.539 3.805 -19.122 1.00 80.00 82 SER A CA 1
ATOM 635 C C . SER A 1 82 ? 12.853 4.522 -17.957 1.00 80.00 82 SER A C 1
ATOM 637 O O . SER A 1 82 ? 11.959 3.992 -17.300 1.00 80.00 82 SER A O 1
ATOM 639 N N . SER A 1 83 ? 13.234 5.780 -17.726 1.00 79.75 83 SER A N 1
ATOM 640 C CA . SER A 1 83 ? 12.575 6.642 -16.736 1.00 79.75 83 SER A CA 1
ATOM 641 C C . SER A 1 83 ? 11.259 7.218 -17.268 1.00 79.75 83 SER A C 1
ATOM 643 O O . SER A 1 83 ? 11.178 7.590 -18.438 1.00 79.75 83 SER A O 1
ATOM 645 N N . TYR A 1 84 ? 10.270 7.446 -16.393 1.00 78.56 84 TYR A N 1
ATOM 646 C CA . TYR A 1 84 ? 8.992 8.076 -16.773 1.00 78.56 84 TYR A CA 1
ATOM 647 C C . TYR A 1 84 ? 9.154 9.432 -17.481 1.00 78.56 84 TYR A C 1
ATOM 649 O O . TYR A 1 84 ? 8.354 9.769 -18.345 1.00 78.56 84 TYR A O 1
ATOM 657 N N . PHE A 1 85 ? 10.203 10.195 -17.148 1.00 81.81 85 PHE A N 1
ATOM 658 C CA . PHE A 1 85 ? 10.503 11.477 -17.794 1.00 81.81 85 PHE A CA 1
ATOM 659 C C . PHE A 1 85 ? 10.943 11.329 -19.259 1.00 81.81 85 PHE A C 1
ATOM 661 O O . PHE A 1 85 ? 10.603 12.166 -20.089 1.00 81.81 85 PHE A O 1
ATOM 668 N N . GLN A 1 86 ? 11.702 10.277 -19.577 1.00 82.50 86 GLN A N 1
ATOM 669 C CA . GLN A 1 86 ? 12.178 10.008 -20.939 1.00 82.50 86 GLN A CA 1
ATOM 670 C C . GLN A 1 86 ? 11.116 9.306 -21.797 1.00 82.50 86 GLN A C 1
ATOM 672 O O . GLN A 1 86 ? 11.183 9.370 -23.022 1.00 82.50 86 GLN A O 1
ATOM 677 N N . GLY A 1 87 ? 10.118 8.692 -21.156 1.00 80.81 87 GLY A N 1
ATOM 678 C CA . GLY A 1 87 ? 9.099 7.886 -21.814 1.00 80.81 87 GLY A CA 1
ATOM 679 C C . GLY A 1 87 ? 9.493 6.411 -21.876 1.00 80.81 87 GLY A C 1
ATOM 680 O O . GLY A 1 87 ? 10.666 6.053 -21.820 1.00 80.81 87 GLY A O 1
ATOM 681 N N . LEU A 1 88 ? 8.480 5.549 -21.945 1.00 85.44 88 LEU A N 1
ATOM 682 C CA . LEU A 1 88 ? 8.630 4.094 -21.928 1.00 85.44 88 LEU A CA 1
ATOM 683 C C . LEU A 1 88 ? 8.644 3.546 -23.355 1.00 85.44 88 LEU A C 1
ATOM 685 O O . LEU A 1 88 ? 7.856 3.984 -24.199 1.00 85.44 88 LEU A O 1
ATOM 689 N N . ASN A 1 89 ? 9.476 2.538 -23.614 1.00 85.25 89 ASN A N 1
ATOM 690 C CA . ASN A 1 89 ? 9.375 1.780 -24.858 1.00 85.25 89 ASN A CA 1
ATOM 691 C C . ASN A 1 89 ? 8.037 1.019 -24.910 1.00 85.25 89 ASN A C 1
ATOM 693 O O . ASN A 1 89 ? 7.527 0.628 -23.863 1.00 85.25 89 ASN A O 1
ATOM 697 N N . PRO A 1 90 ? 7.477 0.710 -26.094 1.00 87.81 90 PRO A N 1
ATOM 698 C CA . PRO A 1 90 ? 6.193 0.005 -26.193 1.00 87.81 90 PRO A CA 1
ATOM 699 C C . PRO A 1 90 ? 6.154 -1.341 -25.451 1.00 87.81 90 PRO A C 1
ATOM 701 O O . PRO A 1 90 ? 5.124 -1.718 -24.901 1.00 87.81 90 PRO A O 1
ATOM 704 N N . ILE A 1 91 ? 7.287 -2.050 -25.411 1.00 82.62 91 ILE A N 1
ATOM 705 C CA . ILE A 1 91 ? 7.444 -3.320 -24.688 1.00 82.62 91 ILE A CA 1
ATOM 706 C C . ILE A 1 91 ? 7.427 -3.084 -23.170 1.00 82.62 91 ILE A C 1
ATOM 708 O O . ILE A 1 91 ? 6.684 -3.746 -22.451 1.00 82.62 91 ILE A O 1
ATOM 712 N N . GLU A 1 92 ? 8.197 -2.104 -22.690 1.00 82.62 92 GLU A N 1
ATOM 713 C CA . GLU A 1 92 ? 8.230 -1.699 -21.276 1.00 82.62 92 GLU A CA 1
ATOM 714 C C . GLU A 1 92 ? 6.858 -1.196 -20.815 1.00 82.62 92 GLU A C 1
ATOM 716 O O . GLU A 1 92 ? 6.399 -1.540 -19.731 1.00 82.62 92 GLU A O 1
ATOM 721 N N . TYR A 1 93 ? 6.166 -0.441 -21.670 1.00 84.62 93 TYR A N 1
ATOM 722 C CA . TYR A 1 93 ? 4.813 0.042 -21.424 1.00 84.62 93 TYR A CA 1
ATOM 723 C C . TYR A 1 93 ? 3.803 -1.107 -21.308 1.00 84.62 93 TYR A C 1
ATOM 725 O O . TYR A 1 93 ? 2.916 -1.066 -20.458 1.00 84.62 93 TYR A O 1
ATOM 733 N N . PHE A 1 94 ? 3.947 -2.159 -22.117 1.00 85.00 94 PHE A N 1
ATOM 734 C CA . PHE A 1 94 ? 3.087 -3.336 -22.016 1.00 85.00 94 PHE A CA 1
ATOM 735 C C . PHE A 1 94 ? 3.274 -4.067 -20.679 1.00 85.00 94 PHE A C 1
ATOM 737 O O . PHE A 1 94 ? 2.288 -4.347 -19.993 1.00 85.00 94 PHE A O 1
ATOM 744 N N . PHE A 1 95 ? 4.523 -4.327 -20.280 1.00 82.31 95 PHE A N 1
ATOM 745 C CA . PHE A 1 95 ? 4.822 -4.954 -18.988 1.00 82.31 95 PHE A CA 1
ATOM 746 C C . PHE A 1 95 ? 4.388 -4.085 -17.803 1.00 82.31 95 PHE A C 1
ATOM 748 O O . PHE A 1 95 ? 3.833 -4.599 -16.831 1.00 82.31 95 PHE A O 1
ATOM 755 N N . TYR A 1 96 ? 4.550 -2.766 -17.922 1.00 83.12 96 TYR A N 1
ATOM 756 C CA . TYR A 1 96 ? 4.043 -1.796 -16.957 1.00 83.12 96 TYR A CA 1
ATOM 757 C C . TYR A 1 96 ? 2.525 -1.921 -16.771 1.00 83.12 96 TYR A C 1
ATOM 759 O O . TYR A 1 96 ? 2.049 -2.173 -15.664 1.00 83.12 96 TYR A O 1
ATOM 767 N N . CYS A 1 97 ? 1.757 -1.856 -17.864 1.00 84.50 97 CYS A N 1
ATOM 768 C CA . CYS A 1 97 ? 0.302 -1.998 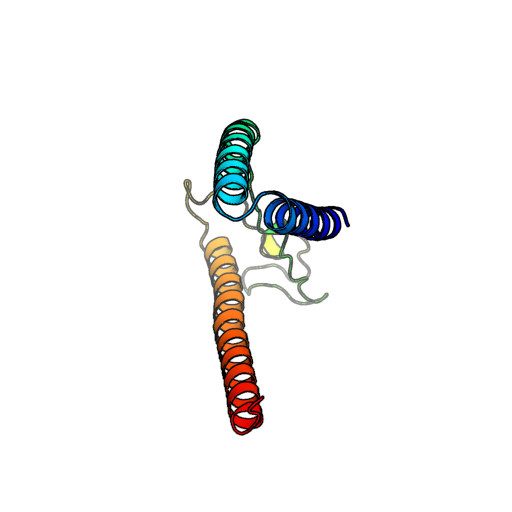-17.812 1.00 84.50 97 CYS A CA 1
ATOM 769 C C . CYS A 1 97 ? -0.150 -3.356 -17.258 1.00 84.50 97 CYS A C 1
ATOM 771 O O . CYS A 1 97 ? -1.201 -3.437 -16.623 1.00 84.50 97 CYS A O 1
ATOM 773 N N . GLN A 1 98 ? 0.609 -4.427 -17.496 1.00 83.81 98 GLN A N 1
ATOM 774 C CA . GLN A 1 98 ? 0.302 -5.744 -16.945 1.00 83.81 98 GLN A CA 1
ATOM 775 C C . GLN A 1 98 ? 0.437 -5.768 -15.414 1.00 83.81 98 GLN A C 1
ATOM 777 O O . GLN A 1 98 ? -0.477 -6.248 -14.740 1.00 83.81 98 GLN A O 1
ATOM 782 N N . GLY A 1 99 ? 1.525 -5.213 -14.869 1.00 78.12 99 GLY A N 1
ATOM 783 C CA . GLY A 1 99 ? 1.730 -5.111 -13.420 1.00 78.12 99 GLY A CA 1
ATOM 784 C C . GLY A 1 99 ? 0.702 -4.203 -12.742 1.00 78.12 99 GLY A C 1
ATOM 785 O O . GLY A 1 99 ? 0.111 -4.570 -11.724 1.00 78.12 99 GLY A O 1
ATOM 786 N N . ASP A 1 100 ? 0.400 -3.060 -13.358 1.00 84.50 100 ASP A N 1
ATOM 787 C CA . ASP A 1 100 ? -0.618 -2.132 -12.856 1.00 84.50 100 ASP A CA 1
ATOM 788 C C . ASP A 1 100 ? -1.998 -2.790 -12.756 1.00 84.50 100 ASP A C 1
ATOM 790 O O . ASP A 1 100 ? -2.737 -2.590 -11.788 1.00 84.50 100 ASP A O 1
ATOM 794 N N . ARG A 1 101 ? -2.356 -3.612 -13.748 1.00 86.12 101 ARG A N 1
ATOM 795 C CA . ARG A 1 101 ? -3.635 -4.331 -13.764 1.00 86.12 101 ARG A CA 1
ATOM 796 C C . ARG A 1 101 ? -3.739 -5.322 -12.611 1.00 86.12 101 ARG A C 1
ATOM 798 O O . ARG A 1 101 ? -4.797 -5.383 -11.989 1.00 86.12 101 ARG A O 1
ATOM 805 N N . GLU A 1 102 ? -2.675 -6.060 -12.310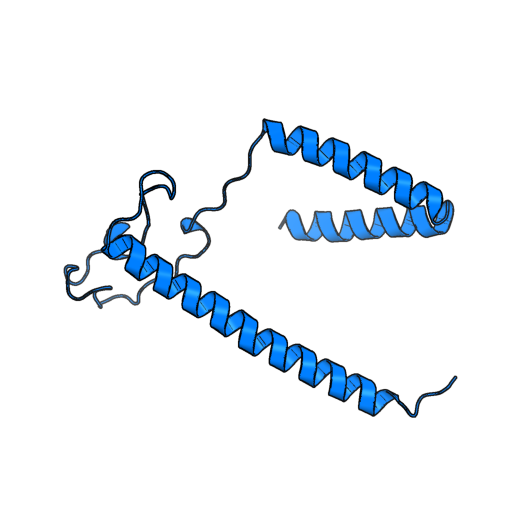 1.00 84.69 102 GLU A N 1
ATOM 806 C CA . GLU A 1 102 ? -2.643 -6.984 -11.170 1.00 84.69 102 GLU A CA 1
ATOM 807 C C . GLU A 1 102 ? -2.827 -6.233 -9.844 1.00 84.69 102 GLU A C 1
ATOM 809 O O . GLU A 1 102 ? -3.675 -6.609 -9.029 1.00 84.69 102 GLU A O 1
ATOM 814 N N . GLY A 1 103 ? -2.118 -5.113 -9.670 1.00 82.44 103 GLY A N 1
ATOM 815 C CA . GLY A 1 103 ? -2.253 -4.254 -8.493 1.00 82.44 103 GLY A CA 1
ATOM 816 C C . GLY A 1 103 ? -3.676 -3.718 -8.311 1.00 82.44 103 GLY A C 1
ATOM 817 O O . GLY A 1 103 ? -4.250 -3.837 -7.226 1.00 82.44 103 GLY A O 1
ATOM 818 N N . LEU A 1 104 ? -4.284 -3.187 -9.376 1.00 87.00 104 LEU A N 1
ATOM 819 C CA . LEU A 1 104 ? -5.653 -2.660 -9.335 1.00 87.00 104 LEU A CA 1
ATOM 820 C C . LEU A 1 104 ? -6.693 -3.743 -9.028 1.00 87.00 104 LEU A C 1
ATOM 822 O O . LEU A 1 104 ? -7.614 -3.505 -8.243 1.00 87.00 104 LEU A O 1
ATOM 826 N N . VAL A 1 105 ? -6.545 -4.935 -9.609 1.00 89.81 105 VAL A N 1
ATOM 827 C CA . VAL A 1 105 ? -7.438 -6.067 -9.327 1.00 89.81 105 VAL A CA 1
ATOM 828 C C . VAL A 1 105 ? -7.313 -6.496 -7.867 1.00 89.81 105 VAL A C 1
ATOM 830 O O . VAL A 1 105 ? -8.331 -6.651 -7.192 1.00 89.81 105 VAL A O 1
ATOM 833 N N . ASN A 1 106 ? -6.088 -6.619 -7.352 1.00 86.19 106 ASN A N 1
ATOM 834 C CA . ASN A 1 106 ? -5.843 -7.006 -5.965 1.00 86.19 106 ASN A CA 1
ATOM 835 C C . ASN A 1 106 ? -6.438 -5.991 -4.973 1.00 86.19 106 ASN A C 1
ATOM 837 O O . ASN A 1 106 ? -7.037 -6.370 -3.968 1.00 86.19 106 ASN A O 1
ATOM 841 N N . ILE A 1 107 ? -6.337 -4.693 -5.281 1.00 90.69 107 ILE A N 1
ATOM 842 C CA . ILE A 1 107 ? -6.978 -3.635 -4.489 1.00 90.69 107 ILE A CA 1
ATOM 843 C C . ILE A 1 107 ? -8.500 -3.802 -4.508 1.00 90.69 107 ILE A C 1
ATOM 845 O O . ILE A 1 107 ? -9.123 -3.745 -3.449 1.00 90.69 107 ILE A O 1
ATOM 849 N N . GLY A 1 108 ? -9.100 -4.036 -5.677 1.00 91.88 108 GLY A N 1
ATOM 850 C CA . GLY A 1 108 ? -10.544 -4.237 -5.804 1.00 91.88 108 GLY A CA 1
ATOM 851 C C . GLY A 1 108 ? -11.055 -5.421 -4.979 1.00 91.88 108 GLY A C 1
ATOM 852 O O . GLY A 1 108 ? -11.989 -5.261 -4.190 1.00 91.88 108 GLY A O 1
ATOM 853 N N . VAL A 1 109 ? -10.405 -6.582 -5.108 1.00 92.69 109 VAL A N 1
ATOM 854 C CA . VAL A 1 109 ? -10.792 -7.816 -4.404 1.00 92.69 109 VAL A CA 1
ATOM 855 C C . VAL A 1 109 ? -10.590 -7.670 -2.897 1.00 92.69 109 VAL A C 1
ATOM 857 O O . VAL A 1 109 ? -11.560 -7.774 -2.145 1.00 92.69 109 VAL A O 1
ATOM 860 N N . ASN A 1 110 ? -9.384 -7.310 -2.446 1.00 91.50 110 ASN A N 1
ATOM 861 C CA . ASN A 1 110 ? -9.088 -7.220 -1.012 1.00 91.50 110 ASN A CA 1
ATOM 862 C C . ASN A 1 110 ? -9.940 -6.163 -0.304 1.00 91.50 110 ASN A C 1
ATOM 864 O O . ASN A 1 110 ? -10.336 -6.359 0.844 1.00 91.50 110 ASN A O 1
ATOM 868 N N . THR A 1 111 ? -10.241 -5.046 -0.973 1.00 94.31 111 THR A N 1
ATOM 869 C CA . THR A 1 111 ? -11.119 -4.013 -0.402 1.00 94.31 111 THR A CA 1
ATOM 870 C C . THR A 1 111 ? -12.543 -4.538 -0.246 1.00 94.31 111 THR A C 1
ATOM 872 O O . THR A 1 111 ? -13.175 -4.301 0.786 1.00 94.31 111 THR A O 1
ATOM 875 N N . SER A 1 112 ? -13.047 -5.270 -1.244 1.00 92.25 112 SER A N 1
ATOM 876 C CA . SER A 1 112 ? -14.387 -5.857 -1.188 1.00 92.25 112 SER A CA 1
ATOM 877 C C . SER A 1 112 ? -14.514 -6.910 -0.081 1.00 92.25 112 SER A C 1
ATOM 879 O O . SER A 1 112 ? -15.458 -6.847 0.711 1.00 92.25 112 SER A O 1
ATOM 881 N N . ASP A 1 113 ? -13.519 -7.789 0.055 1.00 94.31 113 ASP A N 1
ATOM 882 C CA . ASP A 1 113 ? -13.487 -8.835 1.079 1.00 94.31 113 ASP A CA 1
ATOM 883 C C . ASP A 1 113 ? -13.364 -8.240 2.484 1.00 94.31 113 ASP A C 1
ATOM 885 O O . ASP A 1 113 ? -14.136 -8.586 3.383 1.00 94.31 113 ASP A O 1
ATOM 889 N N . ALA A 1 114 ? -12.447 -7.286 2.676 1.00 94.69 114 ALA A N 1
ATOM 890 C CA . ALA A 1 114 ? -12.280 -6.601 3.954 1.00 94.69 114 ALA A CA 1
ATOM 891 C C . ALA A 1 114 ? -13.565 -5.872 4.380 1.00 94.69 114 ALA A C 1
ATOM 893 O O . ALA A 1 114 ? -13.978 -5.973 5.539 1.00 94.69 114 ALA A O 1
ATOM 894 N N . GLY A 1 115 ? -14.236 -5.190 3.445 1.00 95.56 115 GLY A N 1
ATOM 895 C CA . GLY A 1 115 ? -15.505 -4.508 3.705 1.00 95.56 115 GLY A CA 1
ATOM 896 C C . GLY A 1 115 ? -16.640 -5.474 4.058 1.00 95.56 115 GLY A C 1
ATOM 897 O O . GLY A 1 115 ? -17.411 -5.214 4.989 1.00 95.56 115 GLY A O 1
ATOM 898 N N . TYR A 1 116 ? -16.724 -6.613 3.366 1.00 96.31 116 TYR A N 1
ATOM 899 C CA . TYR A 1 116 ? -17.708 -7.651 3.668 1.00 96.31 116 TYR A CA 1
ATOM 900 C C . TYR A 1 116 ? -17.489 -8.247 5.063 1.00 96.31 116 TYR A C 1
ATOM 902 O O . TYR A 1 116 ? -18.427 -8.300 5.866 1.00 96.31 116 TYR A O 1
ATOM 910 N N . ILE A 1 117 ? -16.248 -8.618 5.391 1.00 96.12 117 ILE A N 1
ATOM 911 C CA . ILE A 1 117 ? -15.878 -9.157 6.707 1.00 96.12 117 ILE A CA 1
ATOM 912 C C . ILE A 1 117 ? -16.183 -8.134 7.808 1.00 96.12 117 ILE A C 1
ATOM 914 O O . ILE A 1 117 ? -16.813 -8.481 8.811 1.00 96.12 117 ILE A O 1
ATOM 918 N N . GLN A 1 118 ? -15.823 -6.862 7.610 1.00 95.56 118 GLN A N 1
ATOM 919 C CA . GLN A 1 118 ? -16.125 -5.789 8.560 1.00 95.56 118 GLN A CA 1
ATOM 920 C C . GLN A 1 118 ? -17.635 -5.663 8.818 1.00 95.56 118 GLN A C 1
ATOM 922 O O . GLN A 1 118 ? -18.055 -5.543 9.974 1.00 95.56 118 GLN A O 1
ATOM 927 N N . ARG A 1 119 ? -18.467 -5.720 7.767 1.00 95.56 119 ARG A N 1
ATOM 928 C CA . ARG A 1 119 ? -19.932 -5.653 7.901 1.00 95.56 119 ARG A CA 1
ATOM 929 C C . ARG A 1 119 ? -20.493 -6.872 8.630 1.00 95.56 119 ARG A C 1
ATOM 931 O O . ARG A 1 119 ? -21.375 -6.704 9.470 1.00 95.56 119 ARG A O 1
ATOM 938 N N . CYS A 1 120 ? -19.977 -8.067 8.345 1.00 95.38 120 CYS A N 1
ATOM 939 C CA . CYS A 1 120 ? -20.381 -9.298 9.024 1.00 95.38 120 CYS A CA 1
ATOM 940 C C . CYS A 1 120 ? -20.095 -9.225 10.527 1.00 95.38 120 CYS A C 1
ATOM 942 O O . CYS A 1 120 ? -20.992 -9.462 11.335 1.00 95.38 120 CYS A O 1
ATOM 944 N N . ILE A 1 121 ? -18.878 -8.813 10.898 1.00 95.81 121 ILE A N 1
ATOM 945 C CA . ILE A 1 121 ? -18.474 -8.652 12.300 1.00 95.81 121 ILE A CA 1
ATOM 946 C C . ILE A 1 121 ? -19.355 -7.605 12.986 1.00 95.81 121 ILE A C 1
ATOM 948 O O . ILE A 1 121 ? -19.959 -7.896 14.018 1.00 95.81 121 ILE A O 1
ATOM 952 N N . SER A 1 122 ? -19.511 -6.421 12.384 1.00 94.44 122 SER A N 1
ATOM 953 C CA . SER A 1 122 ? -20.355 -5.362 12.947 1.00 94.44 122 SER A CA 1
ATOM 954 C C . SER A 1 122 ? -21.794 -5.832 13.149 1.00 94.44 122 SER A C 1
ATOM 956 O O . SER A 1 122 ? -22.362 -5.585 14.207 1.00 94.44 122 SER A O 1
ATOM 958 N N . LYS A 1 123 ? -22.372 -6.556 12.182 1.00 95.69 123 LYS A N 1
ATOM 959 C CA . LYS A 1 123 ? -23.744 -7.058 12.295 1.00 95.69 123 LYS A CA 1
ATOM 960 C C . LYS A 1 123 ? -23.887 -8.139 13.367 1.00 95.69 123 LYS A C 1
ATOM 962 O O . LYS A 1 123 ? -24.885 -8.123 14.075 1.00 95.69 123 LYS A O 1
ATOM 967 N N . SER A 1 124 ? -22.900 -9.023 13.522 1.00 94.31 124 SER A N 1
ATOM 968 C CA . SER A 1 124 ? -22.909 -10.053 14.574 1.00 94.31 124 SER A CA 1
ATOM 969 C C . SER A 1 124 ? -22.782 -9.488 15.992 1.00 94.31 124 SER A C 1
ATOM 971 O O . SER A 1 124 ? -23.290 -10.083 16.933 1.00 94.31 124 SER A O 1
ATOM 973 N N . MET A 1 125 ? -22.119 -8.339 16.146 1.00 93.25 125 MET A N 1
ATOM 974 C CA . MET A 1 125 ? -21.858 -7.714 17.447 1.00 93.25 125 MET A CA 1
ATOM 975 C C . MET A 1 125 ? -22.879 -6.624 17.810 1.00 93.25 125 MET A C 1
ATOM 977 O O . MET A 1 125 ? -22.740 -5.998 18.855 1.00 93.25 125 MET A O 1
ATOM 981 N N . GLN A 1 126 ? -23.893 -6.374 16.971 1.00 92.75 126 GLN A N 1
ATOM 982 C CA . GLN A 1 126 ? -24.856 -5.281 17.177 1.00 92.75 126 GLN A CA 1
ATOM 983 C C . GLN A 1 126 ? -25.702 -5.426 18.446 1.00 92.75 126 GLN A C 1
ATOM 985 O O . GLN A 1 126 ? -26.075 -4.411 19.026 1.00 92.75 126 GLN A O 1
ATOM 990 N N . ASP A 1 127 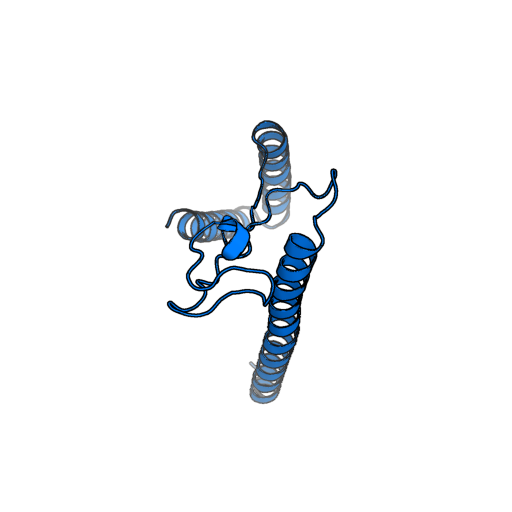? -25.960 -6.655 18.891 1.00 91.25 127 ASP A N 1
ATOM 991 C CA . ASP A 1 127 ? -26.793 -6.927 20.068 1.00 91.25 127 ASP A CA 1
ATOM 992 C C . ASP A 1 127 ? -25.978 -6.980 21.376 1.00 91.25 127 ASP A C 1
ATOM 994 O O . ASP A 1 127 ? -26.524 -7.224 22.451 1.00 91.25 127 ASP A O 1
ATOM 998 N N . VAL A 1 128 ? -24.660 -6.751 21.303 1.00 86.75 128 VAL A N 1
ATOM 999 C CA . VAL A 1 128 ? -23.778 -6.716 22.474 1.00 86.75 128 VAL A CA 1
ATOM 1000 C C . VAL A 1 128 ? -23.791 -5.309 23.067 1.00 86.75 128 VAL A C 1
ATOM 1002 O O . VAL A 1 128 ? -23.127 -4.399 22.572 1.00 86.75 128 VAL A O 1
ATOM 1005 N N . THR A 1 129 ? -24.535 -5.134 24.155 1.00 82.88 129 THR A N 1
ATOM 1006 C CA . THR A 1 129 ? -24.554 -3.909 24.968 1.00 82.88 129 THR A CA 1
ATOM 1007 C C . THR A 1 129 ? -23.933 -4.178 26.338 1.00 82.88 129 THR A C 1
ATOM 1009 O O . THR A 1 129 ? -24.149 -5.251 26.900 1.00 82.88 129 THR A O 1
ATOM 1012 N N . ILE A 1 130 ? -23.159 -3.218 26.854 1.00 73.62 130 ILE A N 1
ATOM 1013 C CA . ILE A 1 130 ? -22.526 -3.263 28.186 1.00 73.62 130 ILE A CA 1
ATOM 1014 C C . ILE A 1 130 ? -23.497 -2.721 29.232 1.00 73.62 130 ILE A C 1
ATOM 1016 O O . ILE A 1 130 ? -24.108 -1.667 28.944 1.00 73.62 130 ILE A O 1
#

Secondary structure (DSSP, 8-state):
-HHHHHHHHHHHHHHHHHHHH-HHHHHHHHHHHHHHHHHHHHHH-----GGGG-----TT--SSTTSPTT--STGGGT---S-TTT---HHHHHHHHHHHHHHHHHHHHHHHHHHHHHHHHHHHTTT---